Protein AF-A0A0W8F1V8-F1 (afdb_monomer_lite)

Organism: NCBI:txid938273

Structure (mmCIF, N/CA/C/O backbone):
data_AF-A0A0W8F1V8-F1
#
_entry.id   AF-A0A0W8F1V8-F1
#
loop_
_atom_site.group_PDB
_atom_site.id
_atom_site.type_symbol
_atom_site.label_atom_id
_atom_site.label_alt_id
_atom_site.label_comp_id
_atom_site.label_asym_id
_atom_site.label_entity_id
_atom_site.label_seq_id
_atom_site.pdbx_PDB_ins_code
_atom_site.Cartn_x
_atom_site.Cartn_y
_atom_site.Cartn_z
_atom_site.occupancy
_atom_site.B_iso_or_equiv
_atom_site.auth_seq_id
_atom_site.auth_comp_id
_atom_site.auth_asym_id
_atom_site.auth_atom_id
_atom_site.pdbx_PDB_model_num
ATOM 1 N N . MET A 1 1 ? -1.092 -3.413 10.768 1.00 76.62 1 MET A N 1
ATOM 2 C CA . MET A 1 1 ? -1.520 -3.915 9.442 1.00 76.62 1 MET A CA 1
ATOM 3 C C . MET A 1 1 ? -0.729 -3.208 8.353 1.00 76.62 1 MET A C 1
ATOM 5 O O . MET A 1 1 ? -0.370 -2.056 8.585 1.00 76.62 1 MET A O 1
ATOM 9 N N . PRO A 1 2 ? -0.453 -3.857 7.205 1.00 80.12 2 PRO A N 1
ATOM 10 C CA . PRO A 1 2 ? 0.278 -3.232 6.102 1.00 80.12 2 PRO A CA 1
ATOM 11 C C . PRO A 1 2 ? -0.416 -1.953 5.615 1.00 80.12 2 PRO A C 1
ATOM 13 O O . PRO A 1 2 ? -1.618 -1.971 5.344 1.00 80.12 2 PRO A O 1
ATOM 16 N N . HIS A 1 3 ? 0.345 -0.860 5.532 1.00 87.25 3 HIS A N 1
ATOM 17 C CA . HIS A 1 3 ? -0.136 0.482 5.192 1.00 87.25 3 HIS A CA 1
ATOM 18 C C . HIS A 1 3 ? 0.120 0.795 3.716 1.00 87.25 3 HIS A C 1
ATOM 20 O O . HIS A 1 3 ? 1.260 0.689 3.271 1.00 87.25 3 HIS A O 1
ATOM 26 N N . ILE A 1 4 ? -0.912 1.168 2.954 1.00 91.94 4 ILE A N 1
ATOM 27 C CA . ILE A 1 4 ? -0.775 1.421 1.509 1.00 91.94 4 ILE A CA 1
ATOM 28 C C . ILE A 1 4 ? -0.356 2.859 1.163 1.00 91.94 4 ILE A C 1
ATOM 30 O O . ILE A 1 4 ? 0.307 3.066 0.146 1.00 91.94 4 ILE A O 1
ATOM 34 N N . ASP A 1 5 ? -0.688 3.848 2.001 1.00 91.50 5 ASP A N 1
ATOM 35 C CA . ASP A 1 5 ? -0.518 5.268 1.655 1.00 91.50 5 ASP A CA 1
ATOM 36 C C . ASP A 1 5 ? 0.914 5.657 1.267 1.00 91.50 5 ASP A C 1
ATOM 38 O O . ASP A 1 5 ? 1.054 6.387 0.286 1.00 91.50 5 ASP A O 1
ATOM 42 N N . PRO A 1 6 ? 1.989 5.186 1.939 1.00 91.19 6 PRO A N 1
ATOM 43 C CA . PRO A 1 6 ? 3.348 5.582 1.577 1.00 91.19 6 PRO A CA 1
ATOM 44 C C . PRO A 1 6 ? 3.698 5.222 0.128 1.00 91.19 6 PRO A C 1
ATOM 46 O O . PRO A 1 6 ? 4.375 5.990 -0.554 1.00 91.19 6 PRO A O 1
ATOM 49 N N . TYR A 1 7 ? 3.186 4.090 -0.361 1.00 93.00 7 TYR A N 1
ATOM 50 C CA . TYR A 1 7 ? 3.406 3.618 -1.727 1.00 93.00 7 TYR A CA 1
ATOM 51 C C . TYR A 1 7 ? 2.569 4.405 -2.738 1.00 93.00 7 TYR A C 1
ATOM 53 O 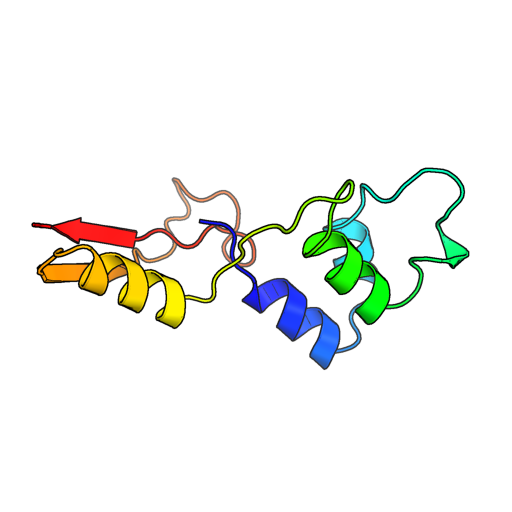O . TYR A 1 7 ? 3.081 4.799 -3.784 1.00 93.00 7 TYR A O 1
ATOM 61 N N . ILE A 1 8 ? 1.304 4.698 -2.412 1.00 94.50 8 ILE A N 1
ATOM 62 C CA . ILE A 1 8 ? 0.441 5.528 -3.266 1.00 94.50 8 ILE A CA 1
ATOM 63 C C . ILE A 1 8 ? 1.009 6.942 -3.391 1.00 94.50 8 ILE A C 1
ATOM 65 O O . ILE A 1 8 ? 1.081 7.474 -4.495 1.00 94.50 8 ILE A O 1
ATOM 69 N N . GLN A 1 9 ? 1.472 7.533 -2.288 1.00 94.31 9 GLN A N 1
ATOM 70 C CA . GLN A 1 9 ? 2.111 8.849 -2.304 1.00 94.31 9 GLN A CA 1
ATOM 71 C C . GLN A 1 9 ? 3.382 8.849 -3.156 1.00 94.31 9 GLN A C 1
ATOM 73 O O . GLN A 1 9 ? 3.578 9.761 -3.956 1.00 94.31 9 GLN A O 1
ATOM 78 N N . ALA A 1 10 ? 4.220 7.814 -3.048 1.00 94.94 10 ALA A N 1
ATOM 79 C CA . ALA A 1 10 ? 5.392 7.679 -3.908 1.00 94.94 10 ALA A CA 1
ATOM 80 C C . ALA A 1 10 ? 5.012 7.583 -5.395 1.00 94.94 10 ALA A C 1
ATOM 82 O O . ALA A 1 10 ? 5.613 8.262 -6.224 1.00 94.94 10 ALA A O 1
ATOM 83 N N . TYR A 1 11 ? 3.962 6.834 -5.742 1.00 96.50 11 TYR A N 1
ATOM 84 C CA . TYR A 1 11 ? 3.457 6.768 -7.116 1.00 96.50 11 TYR A CA 1
ATOM 85 C C . TYR A 1 11 ? 2.935 8.109 -7.635 1.00 96.50 11 TYR A C 1
ATOM 87 O O . TYR A 1 11 ? 3.299 8.514 -8.741 1.00 96.50 11 TYR A O 1
ATOM 95 N N . LEU A 1 12 ? 2.140 8.828 -6.837 1.00 96.94 12 LEU A N 1
ATOM 96 C CA . LEU A 1 12 ? 1.637 10.156 -7.204 1.00 96.94 12 LEU A CA 1
ATOM 97 C C . LEU A 1 12 ? 2.781 11.158 -7.420 1.00 96.94 12 LEU A C 1
ATOM 99 O O . LEU A 1 12 ? 2.715 11.975 -8.337 1.00 96.94 12 LEU A O 1
ATOM 103 N N . ASN A 1 13 ? 3.853 11.040 -6.633 1.00 97.38 13 ASN A N 1
ATOM 104 C CA . ASN A 1 13 ? 5.045 11.884 -6.729 1.00 97.38 13 ASN A CA 1
ATOM 105 C C . ASN A 1 13 ? 6.092 11.377 -7.737 1.00 97.38 13 ASN A C 1
ATOM 107 O O . ASN A 1 13 ? 7.122 12.025 -7.909 1.00 97.38 13 ASN A O 1
ATOM 111 N N . ARG A 1 14 ? 5.840 10.249 -8.419 1.00 96.69 14 ARG A N 1
ATOM 112 C CA . ARG A 1 14 ? 6.785 9.579 -9.335 1.00 96.69 14 ARG A CA 1
ATOM 113 C C . ARG A 1 14 ? 8.136 9.230 -8.690 1.00 96.69 14 ARG A C 1
ATOM 115 O O . ARG A 1 14 ? 9.164 9.219 -9.362 1.00 96.69 14 ARG A O 1
ATOM 122 N N . ASP A 1 15 ? 8.123 8.923 -7.399 1.00 97.38 15 ASP A N 1
ATOM 123 C CA . ASP A 1 15 ? 9.298 8.557 -6.608 1.00 97.38 15 ASP A CA 1
ATOM 124 C C . ASP A 1 15 ? 9.617 7.060 -6.783 1.00 97.38 15 ASP A C 1
ATOM 126 O O . ASP A 1 15 ? 9.274 6.206 -5.960 1.00 97.38 15 ASP A O 1
ATOM 130 N N . LEU A 1 16 ? 10.205 6.720 -7.934 1.00 96.56 16 LEU A N 1
ATOM 131 C CA . LEU A 1 16 ? 10.517 5.335 -8.294 1.00 96.56 16 LEU A CA 1
ATOM 132 C C . LEU A 1 16 ? 11.633 4.739 -7.430 1.00 96.56 16 LEU A C 1
ATOM 134 O O . LEU A 1 16 ? 11.578 3.550 -7.120 1.00 96.56 16 LEU A O 1
ATOM 138 N N . ASP A 1 17 ? 12.635 5.531 -7.057 1.00 96.69 17 ASP A N 1
ATOM 139 C CA . ASP A 1 17 ? 13.793 5.044 -6.298 1.00 96.69 17 ASP A CA 1
ATOM 140 C C . ASP A 1 17 ? 13.366 4.546 -4.921 1.00 96.69 17 ASP A C 1
ATOM 142 O O . ASP A 1 17 ? 13.717 3.440 -4.510 1.00 96.69 17 ASP A O 1
ATOM 146 N N . PHE A 1 18 ? 12.485 5.300 -4.273 1.00 95.06 18 PHE A N 1
ATOM 147 C CA . PHE A 1 18 ? 11.817 4.871 -3.061 1.00 95.06 18 PHE A CA 1
ATOM 148 C C . PHE A 1 18 ? 11.051 3.551 -3.230 1.00 95.06 18 PHE A C 1
ATOM 150 O O . PHE A 1 18 ? 11.154 2.647 -2.397 1.00 95.06 18 PHE A O 1
ATOM 157 N N . LEU A 1 19 ? 10.272 3.413 -4.310 1.00 95.25 19 LEU A N 1
ATOM 158 C CA . LEU A 1 19 ? 9.514 2.185 -4.564 1.00 95.25 19 LEU A CA 1
ATOM 159 C C . LEU A 1 19 ? 10.447 0.997 -4.821 1.00 95.25 19 LEU A C 1
ATOM 161 O O . LEU A 1 19 ? 10.147 -0.102 -4.365 1.00 95.25 19 LEU A O 1
ATOM 165 N N . LYS A 1 20 ? 11.584 1.200 -5.495 1.00 95.31 20 LYS A N 1
ATOM 166 C CA . LYS A 1 20 ? 12.617 0.170 -5.689 1.00 95.31 20 LYS A CA 1
ATOM 167 C C . LYS A 1 20 ? 13.261 -0.247 -4.370 1.00 95.31 20 LYS A C 1
ATOM 169 O O . LYS A 1 20 ? 13.451 -1.439 -4.154 1.00 95.31 20 LYS A O 1
ATOM 174 N N . GLU A 1 21 ? 13.548 0.708 -3.489 1.00 94.25 21 GLU A N 1
ATOM 175 C CA . GLU A 1 21 ? 14.108 0.440 -2.163 1.00 94.25 21 GLU A CA 1
ATOM 176 C C . GLU A 1 21 ? 13.147 -0.394 -1.303 1.00 94.25 21 GLU A C 1
ATOM 178 O O . GLU A 1 21 ? 13.557 -1.357 -0.656 1.00 94.25 21 GLU A O 1
ATOM 183 N N . LYS A 1 22 ? 11.854 -0.045 -1.292 1.00 91.19 22 LYS A N 1
ATOM 184 C CA . LYS A 1 22 ? 10.867 -0.706 -0.422 1.00 91.19 22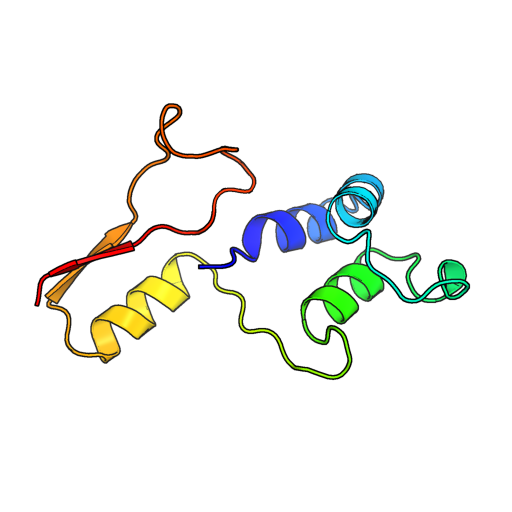 LYS A CA 1
ATOM 185 C C . LYS A 1 22 ? 10.269 -1.980 -1.014 1.00 91.19 22 LYS A C 1
ATOM 187 O O . LYS A 1 22 ? 9.858 -2.866 -0.269 1.00 91.19 22 LYS A O 1
ATOM 192 N N . ILE A 1 23 ? 10.215 -2.081 -2.335 1.00 93.50 23 ILE A N 1
ATOM 193 C CA . ILE A 1 23 ? 9.663 -3.216 -3.079 1.00 93.50 23 ILE A CA 1
ATOM 194 C C . ILE A 1 23 ? 10.817 -3.841 -3.870 1.00 93.50 23 ILE A C 1
ATOM 196 O O . ILE A 1 23 ? 10.823 -3.850 -5.100 1.00 93.50 23 ILE A O 1
ATOM 200 N N . TYR A 1 24 ? 11.837 -4.295 -3.144 1.00 93.00 24 TYR A N 1
ATOM 201 C CA . TYR A 1 24 ? 13.088 -4.814 -3.705 1.00 93.00 24 TYR A CA 1
ATOM 202 C C . TYR A 1 24 ? 12.992 -6.280 -4.153 1.00 93.00 24 TYR A C 1
ATOM 204 O O . TYR A 1 24 ? 13.849 -6.765 -4.881 1.00 93.00 24 TYR A O 1
ATOM 212 N N . ASP A 1 25 ? 11.942 -6.979 -3.731 1.00 93.06 25 ASP A N 1
ATOM 213 C CA . ASP A 1 25 ? 11.746 -8.423 -3.843 1.00 93.06 25 ASP A CA 1
ATOM 214 C C . ASP A 1 25 ? 11.011 -8.840 -5.125 1.00 93.06 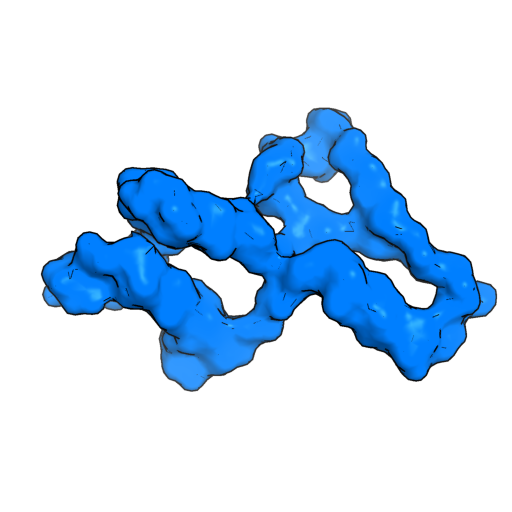25 ASP A C 1
ATOM 216 O O . ASP A 1 25 ? 10.148 -9.712 -5.099 1.00 93.06 25 ASP A O 1
ATOM 220 N N . ILE A 1 26 ? 11.299 -8.183 -6.248 1.00 94.56 26 ILE A N 1
ATOM 221 C CA . ILE A 1 26 ? 10.784 -8.620 -7.553 1.00 94.56 26 ILE A CA 1
ATOM 222 C C . ILE A 1 26 ? 11.522 -9.886 -8.025 1.00 94.56 26 ILE A C 1
ATOM 224 O O . ILE A 1 26 ? 12.647 -10.128 -7.583 1.00 94.56 26 ILE A O 1
ATOM 228 N N . PRO A 1 27 ? 10.949 -10.673 -8.954 1.00 93.62 27 PRO A N 1
ATOM 229 C CA . PRO A 1 27 ? 11.642 -11.833 -9.505 1.00 93.62 27 PRO A CA 1
ATOM 230 C C . PRO A 1 27 ? 12.963 -11.450 -10.191 1.00 93.62 27 PRO A C 1
ATOM 232 O O . PRO A 1 27 ? 13.003 -10.507 -10.985 1.00 93.62 27 PRO A O 1
ATOM 235 N N . GLU A 1 28 ? 14.023 -12.209 -9.912 1.00 93.88 28 GLU A N 1
ATOM 236 C CA . GLU A 1 28 ? 15.363 -11.993 -10.472 1.00 93.88 28 GLU A CA 1
ATOM 237 C C . GLU A 1 28 ? 15.349 -12.022 -12.011 1.00 93.88 28 GLU A C 1
ATOM 239 O O . GLU A 1 28 ? 14.686 -12.862 -12.635 1.00 93.88 28 GLU A O 1
ATOM 244 N N . GLY A 1 29 ? 16.069 -11.089 -12.643 1.00 94.81 29 GLY A N 1
ATOM 245 C CA . GLY A 1 29 ? 16.161 -10.999 -14.103 1.00 94.81 29 GLY A CA 1
ATOM 246 C C . GLY A 1 29 ? 14.901 -10.433 -14.770 1.00 94.81 29 GLY A C 1
ATOM 247 O O . GLY A 1 29 ? 14.742 -10.544 -15.990 1.00 94.81 29 GLY A O 1
ATOM 248 N N . LYS A 1 30 ? 13.965 -9.879 -13.986 1.00 94.81 30 LYS A N 1
ATOM 249 C CA . LYS A 1 30 ? 12.741 -9.211 -14.463 1.00 94.81 30 LYS A CA 1
ATOM 250 C C . LYS A 1 30 ? 12.738 -7.710 -14.171 1.00 94.81 30 LYS A C 1
ATOM 252 O O . LYS A 1 30 ? 11.682 -7.086 -14.231 1.00 94.81 30 LYS A O 1
ATOM 257 N N . GLU A 1 31 ? 13.888 -7.114 -13.877 1.00 94.94 31 GLU A N 1
ATOM 258 C CA . GLU A 1 31 ? 14.026 -5.715 -13.460 1.00 94.94 31 GLU A CA 1
ATOM 259 C C . GLU A 1 31 ? 13.387 -4.749 -14.462 1.00 94.94 31 GLU A C 1
ATOM 261 O O . GLU A 1 31 ? 12.686 -3.826 -14.047 1.00 94.94 31 GLU A O 1
ATOM 266 N N . ASP A 1 32 ? 13.546 -5.015 -15.761 1.00 95.44 32 ASP A N 1
ATOM 267 C CA . ASP A 1 32 ? 12.963 -4.215 -16.844 1.00 95.44 32 ASP A CA 1
ATOM 268 C C . ASP A 1 32 ? 11.429 -4.275 -16.885 1.00 95.44 32 ASP A C 1
ATOM 270 O O . ASP A 1 32 ? 10.789 -3.289 -17.249 1.00 95.44 32 ASP A O 1
ATOM 274 N N . LEU A 1 33 ? 10.824 -5.401 -16.483 1.00 94.94 33 LEU A N 1
ATOM 275 C CA . LEU A 1 33 ? 9.363 -5.550 -16.417 1.00 94.94 33 LEU A CA 1
ATOM 276 C C . LEU A 1 33 ? 8.754 -4.830 -15.212 1.00 94.94 33 LEU A C 1
ATOM 278 O O . LEU A 1 33 ? 7.575 -4.497 -15.236 1.00 94.94 33 LEU A O 1
ATOM 282 N N . TYR A 1 34 ? 9.546 -4.598 -14.164 1.00 95.19 34 TYR A N 1
ATOM 283 C CA . TYR A 1 34 ? 9.116 -3.938 -12.933 1.00 95.19 34 TYR A CA 1
ATOM 284 C C . TYR A 1 34 ? 9.834 -2.595 -12.742 1.00 95.19 34 TYR A C 1
ATOM 286 O O . TYR A 1 34 ? 10.285 -2.254 -11.640 1.00 95.19 34 TYR A O 1
ATOM 294 N N . ASN A 1 35 ? 9.985 -1.833 -13.828 1.00 95.94 35 ASN A N 1
ATOM 295 C CA . ASN A 1 35 ? 10.786 -0.607 -13.846 1.00 95.94 35 ASN A CA 1
ATOM 296 C C . ASN A 1 35 ? 9.956 0.686 -13.807 1.00 95.94 35 ASN A C 1
ATOM 298 O O . ASN A 1 35 ? 10.521 1.775 -13.888 1.00 95.94 35 ASN A O 1
ATOM 302 N N . THR A 1 36 ? 8.633 0.605 -13.655 1.00 97.62 36 THR A N 1
ATOM 303 C CA . THR A 1 36 ? 7.792 1.782 -13.398 1.00 97.62 36 THR A CA 1
ATOM 304 C C . THR A 1 36 ? 7.206 1.770 -11.988 1.00 97.62 36 THR A C 1
ATOM 306 O O . THR A 1 36 ? 7.165 0.746 -11.303 1.00 97.62 36 THR A O 1
ATOM 309 N N . CYS A 1 37 ? 6.721 2.933 -11.540 1.00 97.25 37 CYS A N 1
ATOM 310 C CA . CYS A 1 37 ? 6.036 3.040 -10.251 1.00 97.25 37 CYS A CA 1
ATOM 311 C C . CYS A 1 37 ? 4.774 2.161 -10.215 1.00 97.25 37 CYS A C 1
ATOM 313 O O . CYS A 1 37 ? 4.475 1.558 -9.186 1.00 97.25 37 CYS A O 1
ATOM 315 N N . PHE A 1 38 ? 4.049 2.079 -11.339 1.00 96.88 38 PHE A N 1
ATOM 316 C CA . PHE A 1 38 ? 2.858 1.242 -11.449 1.00 96.88 38 PHE A CA 1
ATOM 317 C C . PHE A 1 38 ? 3.210 -0.238 -11.303 1.00 96.88 38 PHE A C 1
ATOM 319 O O . PHE A 1 38 ? 2.578 -0.920 -10.503 1.00 96.88 38 PHE A O 1
ATOM 326 N N . ASP A 1 39 ? 4.250 -0.716 -11.993 1.00 96.44 39 ASP A N 1
ATOM 327 C CA . ASP A 1 39 ? 4.637 -2.132 -11.937 1.00 96.44 39 ASP A CA 1
ATOM 328 C C . ASP A 1 39 ? 5.038 -2.552 -10.520 1.00 96.44 39 ASP A C 1
ATOM 330 O O . ASP A 1 39 ? 4.671 -3.632 -10.058 1.00 96.44 39 ASP A O 1
ATOM 334 N N . ARG A 1 40 ? 5.744 -1.677 -9.788 1.00 95.62 40 ARG A N 1
ATOM 335 C CA . ARG A 1 40 ? 6.115 -1.927 -8.386 1.00 95.62 40 ARG A CA 1
ATOM 336 C C . ARG A 1 40 ? 4.887 -2.031 -7.485 1.00 95.62 40 ARG A C 1
ATOM 338 O O . ARG A 1 40 ? 4.807 -2.950 -6.675 1.00 95.62 40 ARG A O 1
ATOM 345 N N . ILE A 1 41 ? 3.912 -1.134 -7.639 1.00 95.06 41 ILE A N 1
ATOM 346 C CA . ILE A 1 41 ? 2.654 -1.208 -6.880 1.00 95.06 41 ILE A CA 1
ATOM 347 C C . ILE A 1 41 ? 1.852 -2.450 -7.265 1.00 95.06 41 ILE A C 1
ATOM 349 O O . ILE A 1 41 ? 1.334 -3.135 -6.386 1.00 95.06 41 ILE A O 1
ATOM 353 N N . ALA A 1 42 ? 1.763 -2.769 -8.555 1.00 94.31 42 ALA A N 1
ATOM 354 C CA . ALA A 1 42 ? 1.072 -3.960 -9.027 1.00 94.31 42 ALA A CA 1
ATOM 355 C C . ALA A 1 42 ? 1.700 -5.232 -8.434 1.00 94.31 42 ALA A C 1
ATOM 357 O O . ALA A 1 42 ? 0.972 -6.090 -7.935 1.00 94.31 42 ALA A O 1
ATOM 358 N N . TRP A 1 43 ? 3.035 -5.309 -8.395 1.00 94.88 43 TRP A N 1
ATOM 359 C CA . TRP A 1 43 ? 3.756 -6.385 -7.714 1.00 94.88 43 TRP A CA 1
ATOM 360 C C . TRP A 1 43 ? 3.446 -6.437 -6.217 1.00 94.88 43 TRP A C 1
ATOM 362 O O . TRP A 1 43 ? 3.132 -7.504 -5.706 1.00 94.88 43 TRP A O 1
ATOM 372 N N . LEU A 1 44 ? 3.464 -5.302 -5.509 1.00 93.38 44 LEU A N 1
ATOM 373 C CA . LEU A 1 44 ? 3.117 -5.251 -4.083 1.00 93.38 44 LEU A CA 1
ATOM 374 C C . LEU A 1 44 ? 1.718 -5.831 -3.805 1.00 93.38 44 LEU A C 1
ATOM 376 O O . LEU A 1 44 ? 1.527 -6.545 -2.820 1.00 93.38 44 LEU A O 1
ATOM 380 N N . LEU A 1 45 ? 0.746 -5.525 -4.669 1.00 93.25 45 LEU A N 1
ATOM 381 C CA . LEU A 1 45 ? -0.645 -5.966 -4.532 1.00 93.25 45 LEU A CA 1
ATOM 382 C C . LEU A 1 45 ? -0.876 -7.418 -4.983 1.00 93.25 45 LEU A C 1
ATOM 384 O O . LEU A 1 45 ? -1.832 -8.042 -4.521 1.00 93.25 45 LEU A O 1
ATOM 388 N N . CYS A 1 46 ? -0.025 -7.950 -5.864 1.00 91.25 46 CYS A N 1
ATOM 389 C CA . CYS A 1 46 ? -0.123 -9.291 -6.449 1.00 91.25 46 CYS A CA 1
ATOM 390 C C . CYS A 1 46 ? 1.213 -10.050 -6.343 1.00 91.25 46 CYS A C 1
ATOM 392 O O . CYS A 1 46 ? 1.756 -10.565 -7.324 1.00 91.25 46 CYS A O 1
ATOM 394 N N . ARG A 1 47 ? 1.784 -10.063 -5.140 1.00 87.44 47 ARG A N 1
ATOM 395 C CA . ARG A 1 47 ? 3.116 -10.613 -4.883 1.00 87.44 47 ARG A CA 1
ATOM 396 C C . ARG A 1 47 ? 3.073 -12.139 -4.893 1.00 87.44 47 ARG A C 1
ATOM 398 O O . ARG A 1 47 ? 2.248 -12.718 -4.188 1.00 87.44 47 ARG A O 1
ATOM 405 N N . GLU A 1 48 ? 3.972 -12.774 -5.648 1.00 85.69 48 GLU A N 1
ATOM 406 C CA . GLU A 1 48 ? 4.055 -14.244 -5.790 1.00 85.69 48 GLU A CA 1
ATOM 407 C C . GLU A 1 48 ? 2.733 -14.897 -6.249 1.00 85.69 48 GLU A C 1
ATOM 409 O O . GLU A 1 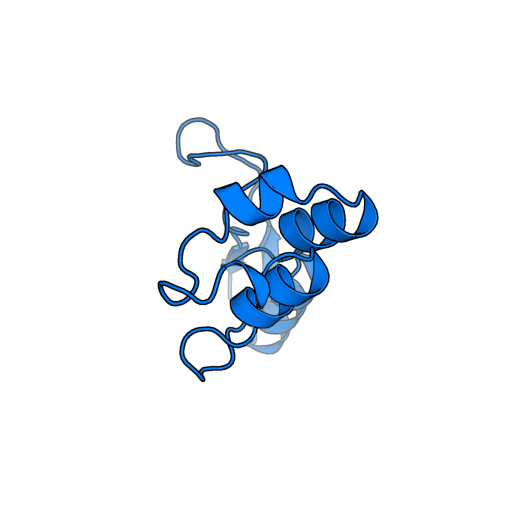48 ? 2.380 -16.000 -5.841 1.00 85.69 48 GLU A O 1
ATOM 414 N N . GLY A 1 49 ? 1.956 -14.196 -7.084 1.00 85.75 49 GLY A N 1
ATOM 415 C CA . GLY A 1 49 ? 0.656 -14.683 -7.562 1.00 85.75 49 GLY A CA 1
ATOM 416 C C . GLY A 1 49 ? -0.463 -14.633 -6.516 1.00 85.75 49 GLY A C 1
ATOM 417 O O . GLY A 1 49 ? -1.570 -15.101 -6.783 1.00 85.75 49 GLY A O 1
ATOM 418 N N . GLU A 1 50 ? -0.210 -14.045 -5.345 1.00 89.25 50 GLU A N 1
ATOM 419 C CA . GLU A 1 50 ? -1.196 -13.878 -4.284 1.00 89.25 50 GLU A CA 1
ATOM 420 C C . GLU A 1 50 ? -1.624 -12.419 -4.125 1.00 89.25 50 GLU A C 1
ATOM 422 O O . GLU A 1 50 ? -0.805 -11.505 -4.002 1.00 89.25 50 GLU A O 1
ATOM 427 N N . HIS A 1 51 ? -2.935 -12.202 -4.013 1.00 88.25 51 HIS A N 1
ATOM 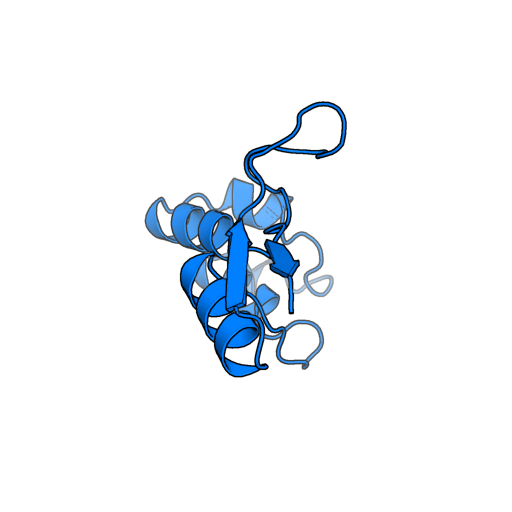428 C CA . HIS A 1 51 ? -3.474 -10.890 -3.679 1.00 88.25 51 HIS A CA 1
ATOM 429 C C . HIS A 1 51 ? -3.181 -10.536 -2.220 1.00 88.25 51 HIS A C 1
ATOM 431 O O . HIS A 1 51 ? -3.678 -11.178 -1.289 1.00 88.25 51 HIS A O 1
ATOM 437 N N . LYS A 1 52 ? -2.400 -9.475 -2.005 1.00 87.31 52 LYS A N 1
ATO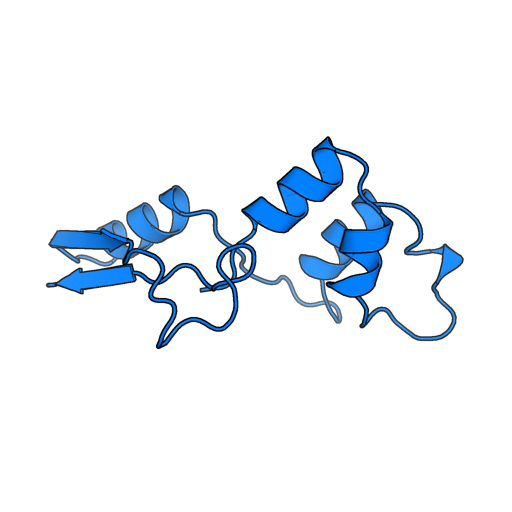M 438 C CA . LYS A 1 52 ? -2.089 -8.976 -0.664 1.00 87.31 52 LYS A CA 1
ATOM 439 C C . LYS A 1 52 ? -3.111 -7.924 -0.246 1.00 87.31 52 LYS A C 1
ATOM 441 O O . LYS A 1 52 ? -3.387 -6.968 -0.964 1.00 87.31 52 LYS A O 1
ATOM 446 N N . SER A 1 53 ? -3.667 -8.098 0.951 1.00 86.06 53 SER A N 1
ATOM 447 C CA . SER A 1 53 ? -4.538 -7.092 1.559 1.00 86.06 53 SER A CA 1
ATOM 448 C C . SER A 1 53 ? -3.697 -6.017 2.238 1.00 86.06 53 SER A C 1
ATOM 450 O O . SER A 1 53 ? -3.043 -6.264 3.252 1.00 86.06 53 SER A O 1
ATOM 452 N N . VAL A 1 54 ? -3.751 -4.819 1.676 1.00 88.62 54 VAL A N 1
ATOM 453 C CA . VAL A 1 54 ? -3.177 -3.591 2.229 1.00 88.62 54 VAL A CA 1
ATOM 454 C C . VAL A 1 54 ? -4.309 -2.637 2.592 1.00 88.62 54 VAL A C 1
ATOM 456 O O . VAL A 1 54 ? -5.410 -2.729 2.043 1.00 88.62 54 VAL A O 1
ATOM 459 N N . PHE A 1 55 ? -4.061 -1.749 3.549 1.00 90.31 55 PHE A N 1
ATOM 460 C CA . PHE A 1 55 ? -5.097 -0.885 4.103 1.00 90.31 55 PHE A CA 1
ATOM 461 C C . PHE A 1 55 ? -4.592 0.552 4.186 1.00 90.31 55 PHE A C 1
ATOM 463 O O . PHE A 1 55 ? -3.425 0.798 4.495 1.00 90.31 55 PHE A O 1
ATOM 470 N N . ASP A 1 56 ? -5.487 1.496 3.939 1.00 89.81 56 ASP A N 1
ATOM 471 C CA . ASP A 1 56 ? -5.375 2.845 4.488 1.00 89.81 56 ASP A CA 1
ATOM 472 C C . ASP A 1 56 ? -5.943 2.859 5.924 1.00 89.81 56 ASP A C 1
ATOM 474 O O . ASP A 1 56 ? -6.506 1.865 6.408 1.00 89.81 56 ASP A O 1
ATOM 478 N N . LYS A 1 57 ? -5.777 3.980 6.635 1.00 88.12 57 LYS A N 1
ATOM 479 C CA . LYS A 1 57 ? -6.256 4.112 8.023 1.00 88.12 57 LYS A CA 1
ATOM 480 C C . LYS A 1 57 ? -7.776 3.961 8.125 1.00 88.12 57 LYS A C 1
ATOM 482 O O . LYS A 1 57 ? -8.263 3.289 9.035 1.00 88.12 57 LYS A O 1
ATOM 487 N N . ASP A 1 58 ? -8.517 4.533 7.187 1.00 90.81 58 ASP A N 1
ATOM 488 C CA . ASP A 1 58 ? -9.978 4.583 7.249 1.00 90.81 58 ASP A CA 1
ATOM 489 C C . ASP A 1 58 ? -10.610 3.209 7.007 1.00 90.81 58 ASP A C 1
ATOM 491 O O . ASP A 1 58 ? -11.490 2.773 7.757 1.00 90.81 58 ASP A O 1
ATOM 495 N N . SER A 1 59 ? -10.122 2.476 6.008 1.00 92.50 59 SER A N 1
ATOM 496 C CA . SER A 1 59 ? -10.625 1.152 5.649 1.00 92.50 59 SER A CA 1
ATOM 497 C C . SER A 1 59 ? -10.392 0.134 6.756 1.00 92.50 59 SER A C 1
ATOM 499 O O . SER A 1 59 ? -11.274 -0.696 6.997 1.00 92.50 59 SER A O 1
ATOM 501 N N . ILE A 1 60 ? -9.251 0.178 7.458 1.00 92.94 60 ILE A N 1
ATOM 502 C CA . ILE A 1 60 ? -9.038 -0.748 8.570 1.00 92.94 60 ILE A CA 1
ATOM 503 C C . ILE A 1 60 ? -9.920 -0.401 9.770 1.00 92.94 60 ILE A C 1
ATOM 505 O O . ILE A 1 60 ? -10.516 -1.301 10.360 1.00 92.94 60 ILE A O 1
ATOM 509 N N . ILE A 1 61 ? -10.094 0.885 10.092 1.00 92.56 61 ILE A N 1
ATOM 510 C CA . ILE A 1 61 ? -11.002 1.311 11.166 1.00 92.56 61 ILE A CA 1
ATOM 511 C C . ILE A 1 61 ? -12.435 0.854 10.864 1.00 92.56 61 ILE A C 1
ATOM 513 O O . ILE A 1 61 ? -13.095 0.282 11.734 1.00 92.56 61 ILE A O 1
ATOM 517 N N . ALA A 1 62 ? -12.903 1.050 9.628 1.00 93.69 62 ALA A N 1
ATOM 518 C CA . ALA A 1 62 ? -14.233 0.624 9.202 1.00 93.69 62 ALA A CA 1
ATOM 519 C C . ALA A 1 62 ? -14.427 -0.896 9.337 1.00 93.69 62 ALA A C 1
ATOM 521 O O . ALA A 1 62 ? -15.440 -1.341 9.878 1.00 93.69 62 ALA A O 1
ATOM 522 N N . LYS A 1 63 ? -13.441 -1.697 8.914 1.00 94.25 63 LYS A N 1
ATOM 523 C CA . LYS A 1 63 ? -13.487 -3.167 9.013 1.00 94.25 63 LYS A CA 1
ATOM 524 C C . LYS A 1 63 ? -13.495 -3.656 10.462 1.00 94.25 63 LYS A C 1
ATOM 526 O O . LYS A 1 63 ? -14.254 -4.564 10.789 1.00 94.25 63 LYS A O 1
ATOM 531 N N . VAL A 1 64 ? -12.698 -3.045 11.340 1.00 93.88 64 VAL A N 1
ATOM 532 C CA . VAL A 1 64 ? -12.670 -3.409 12.767 1.00 93.88 64 VAL A CA 1
ATOM 533 C C . VAL A 1 64 ? -13.994 -3.049 13.449 1.00 93.88 64 VAL A C 1
ATOM 535 O O . VAL A 1 64 ? -14.519 -3.859 14.207 1.00 93.88 64 VAL A O 1
ATOM 538 N N . ARG A 1 65 ? -14.600 -1.898 13.127 1.00 94.81 65 ARG A N 1
ATOM 539 C CA . ARG A 1 65 ? -15.953 -1.560 13.610 1.00 94.81 65 ARG A CA 1
ATOM 540 C C . ARG A 1 65 ? -17.003 -2.548 13.116 1.00 94.81 65 ARG A C 1
ATOM 542 O O . ARG A 1 65 ? -17.821 -3.011 13.901 1.00 94.81 65 ARG A O 1
ATOM 549 N N . PHE A 1 66 ? -16.953 -2.910 11.835 1.00 95.44 66 PHE A N 1
ATOM 550 C CA . PHE A 1 66 ? -17.863 -3.900 11.257 1.00 95.44 66 PHE A CA 1
ATOM 551 C C . PHE A 1 66 ? -17.768 -5.267 11.956 1.00 95.44 66 PHE A C 1
ATOM 553 O O . PHE A 1 66 ? -18.774 -5.955 12.097 1.00 95.44 66 PHE A O 1
ATOM 560 N N . ALA A 1 67 ? -16.587 -5.636 12.462 1.00 95.44 67 ALA A N 1
ATOM 561 C CA . ALA A 1 67 ? -16.392 -6.845 13.262 1.00 95.44 67 ALA A CA 1
ATOM 562 C C . ALA A 1 67 ? -16.998 -6.775 14.686 1.00 95.44 67 ALA A C 1
ATOM 564 O O . ALA A 1 67 ? -16.908 -7.754 15.428 1.00 95.44 67 ALA A O 1
ATOM 565 N N . GLY A 1 68 ? -17.621 -5.654 15.070 1.00 96.19 68 GLY A N 1
ATOM 566 C CA . GLY A 1 68 ? -18.331 -5.490 16.341 1.00 96.19 68 GLY A CA 1
ATOM 567 C C . GLY A 1 68 ? -17.487 -4.917 17.479 1.00 96.19 68 GLY A C 1
ATOM 568 O O . GLY A 1 68 ? -17.753 -5.231 18.635 1.00 96.19 68 GLY A O 1
ATOM 569 N N . PHE A 1 69 ? -16.454 -4.130 17.166 1.00 96.31 69 PHE A N 1
ATOM 570 C CA . PHE A 1 69 ? -15.711 -3.351 18.161 1.00 96.31 69 PHE A CA 1
ATOM 571 C C . PHE A 1 69 ? -16.244 -1.916 18.227 1.00 96.31 69 PHE A C 1
ATOM 573 O O . PHE A 1 69 ? -16.375 -1.253 17.195 1.00 96.31 69 PHE A O 1
ATOM 580 N N . ASP A 1 70 ? -16.470 -1.412 19.440 1.00 88.94 70 ASP A N 1
ATOM 581 C CA . ASP A 1 70 ? -17.120 -0.117 19.665 1.00 88.94 70 ASP A CA 1
ATOM 582 C C . ASP A 1 70 ? -16.124 1.049 19.659 1.00 88.94 70 ASP A C 1
ATOM 584 O O . ASP A 1 70 ? -16.327 2.070 18.995 1.00 88.94 70 ASP A O 1
ATOM 588 N N . LYS A 1 71 ? -15.005 0.904 20.380 1.00 91.88 71 LYS A N 1
ATOM 589 C CA . LYS A 1 71 ? -13.965 1.942 20.468 1.00 91.88 71 LYS A CA 1
ATOM 590 C C . LYS A 1 71 ? -12.765 1.540 19.637 1.00 91.88 71 LYS A C 1
ATOM 592 O O . LYS A 1 71 ? -11.880 0.851 20.130 1.00 91.88 71 LYS A O 1
ATOM 597 N N . VAL A 1 72 ? -12.749 1.987 18.385 1.00 94.00 72 VAL A N 1
ATOM 598 C CA . VAL A 1 72 ? -11.663 1.741 17.428 1.00 94.00 72 VAL A CA 1
ATOM 599 C C . VAL A 1 72 ? -10.916 3.043 17.172 1.00 94.00 72 VAL A C 1
ATOM 601 O O . VAL A 1 72 ? -11.480 3.971 16.585 1.00 94.00 72 VAL A O 1
ATOM 604 N N . THR A 1 73 ? -9.659 3.108 17.602 1.00 91.88 73 THR A N 1
ATOM 605 C CA . THR A 1 73 ? -8.800 4.290 17.454 1.00 91.88 73 THR A CA 1
ATOM 606 C C . THR A 1 73 ? -7.440 3.902 16.879 1.00 91.88 73 THR A C 1
ATOM 608 O O . THR A 1 73 ? -6.860 2.904 17.322 1.00 91.88 73 THR A O 1
ATOM 611 N N . PRO A 1 74 ? -6.892 4.676 15.927 1.00 89.62 74 PRO A N 1
ATOM 612 C CA . PRO A 1 74 ? -5.504 4.509 15.535 1.00 89.62 74 PRO A CA 1
ATOM 613 C C . PRO A 1 74 ? -4.599 4.893 16.708 1.00 89.62 74 PRO A C 1
ATOM 615 O O . PRO A 1 74 ? -4.865 5.860 17.421 1.00 89.62 74 PRO A O 1
ATOM 618 N N . ARG A 1 75 ? -3.538 4.119 16.921 1.00 88.00 75 ARG A N 1
ATOM 619 C CA . ARG A 1 75 ? -2.459 4.506 17.827 1.00 88.00 75 ARG A CA 1
ATOM 620 C C . ARG A 1 75 ? -1.531 5.460 17.080 1.00 88.00 75 ARG A C 1
ATOM 622 O O . ARG A 1 75 ? -1.167 5.187 15.937 1.00 88.00 75 ARG A O 1
ATOM 629 N N . GLU A 1 76 ? -1.146 6.546 17.738 1.00 84.88 76 GLU A N 1
ATOM 630 C CA . GLU A 1 76 ? -0.101 7.433 17.232 1.00 84.88 76 GLU A CA 1
ATOM 631 C C . GLU A 1 76 ? 1.251 6.712 17.157 1.00 84.88 76 GLU A C 1
ATOM 633 O O . GLU A 1 76 ? 1.502 5.740 17.879 1.00 84.88 76 GLU A O 1
ATOM 638 N N . TYR A 1 77 ? 2.116 7.207 16.273 1.00 84.12 77 TYR A N 1
ATOM 639 C CA . TYR A 1 77 ? 3.494 6.739 16.177 1.00 84.12 77 TYR A CA 1
ATOM 640 C C . TYR A 1 77 ? 4.201 6.880 17.532 1.00 84.12 77 TYR A C 1
ATOM 642 O O . TYR A 1 77 ? 4.154 7.936 18.162 1.00 84.12 77 TYR A O 1
ATOM 650 N N . ASP A 1 78 ? 4.857 5.811 17.968 1.00 84.94 78 ASP A N 1
ATOM 651 C CA . ASP A 1 78 ? 5.630 5.735 19.202 1.00 84.94 78 ASP A CA 1
ATOM 652 C C . ASP A 1 78 ? 7.095 5.453 18.834 1.00 84.94 78 ASP A C 1
ATOM 654 O O . ASP A 1 78 ? 7.405 4.322 18.463 1.00 84.94 78 ASP A O 1
ATOM 658 N N . PRO A 1 79 ? 8.008 6.436 18.925 1.00 84.38 79 PRO A N 1
ATOM 659 C CA . PRO A 1 79 ? 9.399 6.276 18.495 1.00 84.38 79 PRO A CA 1
ATOM 660 C C . PRO A 1 79 ? 10.182 5.216 19.281 1.00 84.38 79 PRO A C 1
ATOM 662 O O . PRO A 1 79 ? 11.248 4.805 18.833 1.00 84.38 79 PRO A O 1
ATOM 665 N N . GLU A 1 80 ? 9.687 4.775 20.442 1.00 86.81 80 GLU A N 1
ATOM 666 C CA . GLU A 1 80 ? 10.325 3.710 21.222 1.00 86.81 80 GLU A CA 1
ATOM 667 C C . GLU A 1 80 ? 9.894 2.310 20.766 1.00 86.81 80 GLU A C 1
ATOM 669 O O . GLU A 1 80 ? 10.584 1.327 21.042 1.00 86.81 80 GLU A O 1
ATOM 674 N N . LYS A 1 81 ? 8.744 2.200 20.089 1.00 80.44 81 LYS A N 1
ATOM 675 C CA . LYS A 1 81 ? 8.137 0.916 19.696 1.00 80.44 81 LYS A CA 1
ATOM 676 C C . LYS A 1 81 ? 8.022 0.729 18.191 1.00 80.44 81 LYS A C 1
ATOM 678 O O . LYS A 1 81 ? 7.963 -0.409 17.725 1.00 80.44 81 LYS A O 1
ATOM 683 N N . ASP A 1 82 ? 7.964 1.823 17.446 1.00 81.56 82 ASP A N 1
ATOM 684 C CA . ASP A 1 82 ? 7.722 1.833 16.017 1.00 81.56 82 ASP A CA 1
ATOM 685 C C . ASP A 1 82 ? 9.024 2.110 15.268 1.00 81.56 82 ASP A C 1
ATOM 687 O O . ASP A 1 82 ? 9.666 3.131 15.505 1.00 81.56 82 ASP A O 1
ATOM 691 N N . PRO A 1 83 ? 9.423 1.225 14.342 1.00 75.12 83 PRO A N 1
ATOM 692 C CA . PRO A 1 83 ? 10.729 1.317 13.699 1.00 75.12 83 PRO A CA 1
ATOM 693 C C . PRO A 1 83 ? 10.854 2.499 12.726 1.00 75.12 83 PRO A C 1
ATOM 695 O O . PRO A 1 83 ? 11.970 2.907 12.425 1.00 75.12 83 PRO A O 1
ATOM 698 N N . ASP A 1 84 ? 9.738 3.025 12.203 1.00 74.12 84 ASP A N 1
ATOM 699 C CA . ASP A 1 84 ? 9.739 4.105 11.212 1.00 74.12 84 ASP A CA 1
ATOM 700 C C . ASP A 1 84 ? 8.385 4.846 11.171 1.00 74.12 84 ASP A C 1
ATOM 702 O O . ASP A 1 84 ? 7.327 4.221 11.094 1.00 74.12 84 ASP A O 1
ATOM 706 N N . GLN A 1 85 ? 8.385 6.181 11.196 1.00 67.12 85 GLN A N 1
ATOM 707 C CA . GLN A 1 85 ? 7.155 6.991 11.184 1.00 67.12 85 GLN A CA 1
ATOM 708 C C . GLN A 1 85 ? 6.419 6.975 9.835 1.00 67.12 85 GLN A C 1
ATOM 710 O O . GLN A 1 85 ? 5.197 7.111 9.789 1.00 67.12 85 GLN A O 1
ATOM 715 N N . ARG A 1 86 ? 7.152 6.809 8.733 1.00 62.25 86 ARG A N 1
ATOM 716 C CA . ARG A 1 86 ? 6.635 6.812 7.360 1.00 62.25 86 ARG A CA 1
ATOM 717 C C . ARG A 1 86 ? 6.282 5.402 6.872 1.00 62.25 86 ARG A C 1
ATOM 719 O O . ARG A 1 86 ? 5.433 5.290 5.994 1.00 62.25 86 ARG A O 1
ATOM 726 N N . PHE A 1 87 ? 6.890 4.354 7.444 1.00 60.31 87 PHE A N 1
ATOM 727 C CA . PHE A 1 87 ? 6.654 2.935 7.090 1.00 60.31 87 PHE A CA 1
ATOM 728 C C . PHE A 1 87 ? 6.036 2.086 8.193 1.00 60.31 87 PHE A C 1
ATOM 730 O O . PHE A 1 87 ? 5.886 0.873 8.018 1.00 60.31 87 PHE A O 1
ATOM 737 N N . SER A 1 88 ? 5.684 2.681 9.329 1.00 61.44 88 SER A N 1
ATOM 738 C CA . SER A 1 88 ? 5.016 1.936 10.388 1.00 61.44 88 SER A CA 1
ATOM 739 C C . SER A 1 88 ? 3.725 1.327 9.855 1.00 61.44 88 SER A C 1
ATOM 741 O O . SER A 1 88 ? 2.955 1.930 9.106 1.00 61.44 88 SER A O 1
ATOM 743 N N . SER A 1 89 ? 3.489 0.081 10.255 1.00 77.56 89 SER A N 1
ATOM 744 C CA . SER A 1 89 ? 2.172 -0.521 10.116 1.00 77.56 89 SER A CA 1
ATOM 745 C C . SER A 1 89 ? 1.112 0.406 10.712 1.00 77.56 89 SER A C 1
ATOM 747 O O . SER A 1 89 ? 1.359 1.083 11.704 1.00 77.56 89 SER A O 1
ATOM 749 N N . ILE A 1 90 ? -0.113 0.367 10.192 1.00 82.38 90 ILE A N 1
ATOM 750 C CA . ILE A 1 90 ? -1.226 0.984 10.916 1.00 82.38 90 ILE A CA 1
ATOM 751 C C . ILE A 1 90 ? -1.470 0.151 12.178 1.00 82.38 90 ILE A C 1
ATOM 753 O O . ILE A 1 90 ? -1.760 -1.052 12.084 1.00 82.38 90 ILE A O 1
ATOM 757 N N . TYR A 1 91 ? -1.352 0.781 13.344 1.00 86.44 91 TYR A N 1
ATOM 758 C CA . TYR A 1 91 ? -1.675 0.185 14.636 1.00 86.44 91 TYR A CA 1
ATOM 759 C C . TYR A 1 91 ? -3.058 0.654 15.073 1.00 86.44 91 TYR A C 1
ATOM 761 O O . TYR A 1 91 ? -3.306 1.851 15.197 1.00 86.44 91 TYR A O 1
ATOM 769 N N . ILE A 1 92 ? -3.959 -0.297 15.306 1.00 89.00 92 ILE A N 1
ATOM 770 C CA . ILE A 1 92 ? -5.322 -0.032 15.761 1.00 89.00 92 ILE A CA 1
ATOM 771 C C . ILE A 1 92 ? -5.478 -0.595 17.167 1.00 89.00 92 ILE A C 1
ATOM 773 O O . ILE A 1 92 ? -5.146 -1.753 17.415 1.00 89.00 92 ILE A O 1
ATOM 777 N N . VAL A 1 93 ? -6.004 0.227 18.070 1.00 90.62 93 VAL A N 1
ATOM 778 C CA . VAL A 1 93 ? -6.479 -0.202 19.384 1.00 90.62 93 VAL A CA 1
ATOM 779 C C . VAL A 1 93 ? -7.995 -0.302 19.303 1.00 90.62 93 VAL A C 1
ATOM 781 O O . VAL A 1 93 ? -8.658 0.639 18.862 1.00 90.62 93 VAL A O 1
ATOM 784 N N . ALA A 1 94 ? -8.530 -1.456 19.692 1.00 92.25 94 ALA A N 1
ATOM 785 C CA . ALA A 1 94 ? -9.955 -1.735 19.649 1.00 92.25 94 ALA A CA 1
ATOM 786 C C . ALA A 1 94 ? -10.426 -2.326 20.980 1.00 92.25 94 ALA A C 1
ATOM 788 O O . ALA A 1 94 ? -9.791 -3.232 21.518 1.00 92.25 94 ALA A O 1
ATOM 789 N N . ILE A 1 95 ? -11.541 -1.814 21.498 1.00 90.94 95 ILE A N 1
ATOM 790 C CA . ILE A 1 95 ? -12.221 -2.341 22.687 1.00 90.94 95 ILE A CA 1
ATOM 791 C C . ILE A 1 95 ? -13.609 -2.804 22.256 1.00 90.94 95 ILE A C 1
ATOM 793 O O . ILE A 1 95 ? -14.288 -2.098 21.502 1.00 90.94 95 ILE A O 1
ATOM 797 N N . LYS A 1 96 ? -13.972 -4.003 22.704 1.00 83.25 96 LYS A N 1
ATOM 798 C CA . LYS A 1 96 ? -15.299 -4.581 22.526 1.00 83.25 96 LYS A CA 1
ATOM 799 C C . LYS A 1 96 ? -16.218 -4.156 23.661 1.00 83.25 96 LYS A C 1
ATOM 801 O O . LYS A 1 96 ? -15.712 -4.043 24.800 1.00 83.25 96 LYS A O 1
#

Sequence (96 aa):
MPHIDPYIQAYLNRDLDFLKEKIYDIPEGKEDLYNTCFDRIAWLLCREGEHKSVFDKDSIIAKVRFAGFDKVTPREYDPEKDPDQRFSSIYIVAIK

Foldseek 3Di:
DFACVLLVVCQVVQVQVVLCVVQVPDDPPCCVVCRGSVSSVVCVQQPPNDGDDHDHQVVVQVVLVVVPFDDKDWDQDDVVPAVDNSGGDTHIDTHD

pLDDT: mean 89.98, std 7.74, range [60.31, 97.62]

Radius of gyration: 15.54 Å; chains: 1; bounding box: 34×27×40 Å

Secondary structure (DSSP, 8-state):
--B-HHHHHHHHTT-HHHHHHHS--PPTT-GGGG-SHHHHHHHHHEETTEE---B-HHHHHHHHHHTT-SEEEEPPP-TTT-S-TTTPPPPEEEE-